Protein AF-A0A8I2CYI1-F1 (afdb_monomer)

Mean predicted aligned error: 10.09 Å

Foldseek 3Di:
DDDDDPPVPCPVPVDPVLVVVLVVVQVVLQVVQVVVVVVVVVPDDPDPDKDWDFWDWDWQQAPSGIHTHTRTDIPPDDVPVSNVVRD

Solvent-accessible surface area (backbone atoms only — not comparable to full-atom values): 5580 Å² total; per-residue (Å²): 137,84,82,80,80,73,78,78,52,62,80,80,58,72,62,65,58,48,57,53,47,48,51,51,52,53,52,51,53,49,53,50,52,54,49,53,4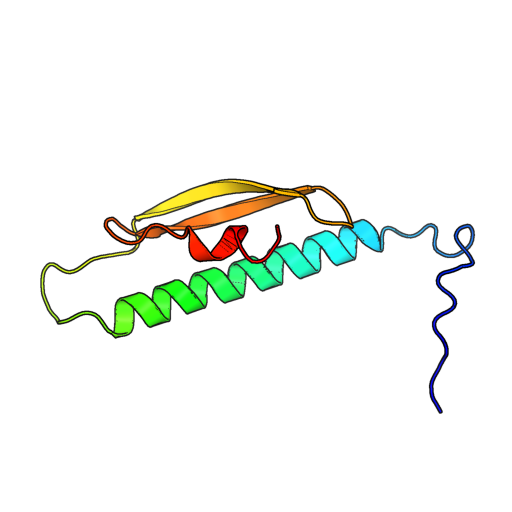9,52,54,57,55,70,75,52,68,92,70,102,56,79,50,86,57,60,61,48,82,44,80,46,76,48,97,68,43,80,39,85,39,74,50,65,33,36,80,80,57,73,69,62,75,66,64,59,77,72,111

Sequence (87 aa):
MVKKLDVINKEHWSGDYRKFGRRAVAVFLQCWMIESIADLLSHLPDGPSDRRNGSYKRHLLIEIGDILHAVPRTKTYKPAKVPEACA

Radius of gyration: 17.79 Å; Cα contacts (8 Å, |Δi|>4): 74; chains: 1; bounding box: 44×21×52 Å

Secondary structure (DSSP, 8-state):
------TT-TTT--S-HHHHHHHHHHHHHHHHHHHHHHHHHHTSPSSS---EEEEEEEEEEETTEEEEEEEEEESS---THHHHTT-

Nearest PDB structures (foldseek):
  6xg8-assembly1_A  TM=7.648E-01  e=8.187E-03  Acetivibrio thermocellus ATCC 27405
  2ht6-assembly1_A  TM=3.465E-01  e=1.038E+00  Homo sapiens
  8tbh-assembly2_B  TM=3.789E-01  e=1.980E+00  Homo sapiens
  2rmk-assembly1_A  TM=4.336E-01  e=4.583E+00  Homo sapiens

Structure (mmCIF, N/CA/C/O backbone):
data_AF-A0A8I2CYI1-F1
#
_entry.id   AF-A0A8I2CYI1-F1
#
loop_
_atom_site.group_PDB
_atom_site.id
_atom_site.type_symbol
_atom_site.label_atom_id
_atom_site.label_alt_id
_atom_site.label_comp_id
_atom_site.label_asym_id
_atom_site.label_entity_id
_atom_site.label_seq_id
_atom_site.pdbx_PDB_ins_code
_atom_site.Cartn_x
_atom_site.Cartn_y
_atom_site.Cartn_z
_atom_site.occupancy
_atom_site.B_iso_or_equiv
_atom_site.auth_seq_id
_atom_site.auth_comp_id
_atom_site.auth_asym_id
_atom_site.auth_atom_id
_atom_site.pdbx_PDB_model_num
ATOM 1 N N . MET A 1 1 ? -0.130 -15.911 -32.504 1.00 43.28 1 MET A N 1
ATOM 2 C CA . MET A 1 1 ? 1.256 -15.423 -32.678 1.00 43.28 1 MET A CA 1
ATOM 3 C C . MET A 1 1 ? 1.761 -14.935 -31.327 1.00 43.28 1 MET A C 1
ATOM 5 O O . MET A 1 1 ? 1.313 -13.895 -30.869 1.00 43.28 1 MET A O 1
A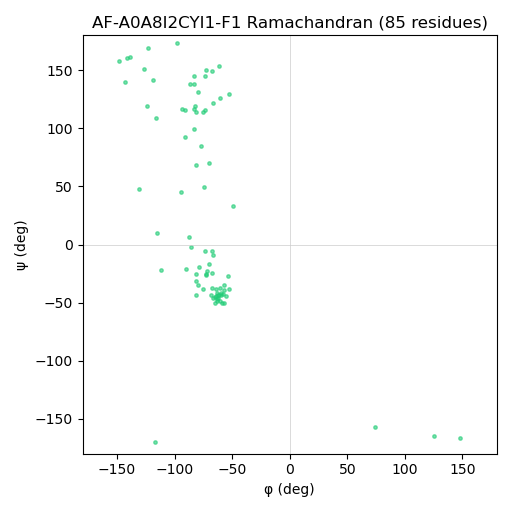TOM 9 N N . VAL A 1 2 ? 2.608 -15.712 -30.649 1.00 46.81 2 VAL A N 1
ATOM 10 C CA . VAL A 1 2 ? 3.202 -15.320 -29.359 1.00 46.81 2 VAL A CA 1
ATOM 11 C C . VAL A 1 2 ? 4.521 -14.618 -29.662 1.00 46.81 2 VAL A C 1
ATOM 13 O O . VAL A 1 2 ? 5.421 -15.229 -30.233 1.00 46.81 2 VAL A O 1
ATOM 16 N N . LYS A 1 3 ? 4.629 -13.325 -29.341 1.00 56.69 3 LYS A N 1
ATOM 17 C CA . LYS A 1 3 ? 5.910 -12.613 -29.427 1.00 56.69 3 LYS A CA 1
ATOM 18 C C . LYS A 1 3 ? 6.765 -13.053 -28.244 1.00 56.69 3 LYS A C 1
ATOM 20 O O . LYS A 1 3 ? 6.412 -12.792 -27.097 1.00 56.69 3 LYS A O 1
ATOM 25 N N . LYS A 1 4 ? 7.863 -13.750 -28.533 1.00 52.19 4 LYS A N 1
ATOM 26 C CA . LYS A 1 4 ? 8.860 -14.126 -27.533 1.00 52.19 4 LYS A CA 1
ATOM 27 C C . LYS A 1 4 ? 9.530 -12.843 -27.041 1.00 52.19 4 LYS A C 1
ATOM 29 O O . LYS A 1 4 ? 10.030 -12.062 -27.849 1.00 52.19 4 LYS A O 1
ATOM 34 N N . LEU A 1 5 ? 9.453 -12.582 -25.740 1.00 58.25 5 LEU A N 1
ATOM 35 C CA . LEU A 1 5 ? 10.076 -11.410 -25.140 1.00 58.25 5 LEU A CA 1
ATOM 36 C C . LEU A 1 5 ? 11.548 -11.755 -24.876 1.00 58.25 5 LEU A C 1
ATOM 38 O O . LEU A 1 5 ? 11.860 -12.444 -23.906 1.00 58.25 5 LEU A O 1
ATOM 42 N N . ASP A 1 6 ? 12.447 -11.326 -25.759 1.00 55.91 6 ASP A N 1
ATOM 43 C CA . ASP A 1 6 ? 13.887 -11.521 -25.575 1.00 55.91 6 ASP A CA 1
ATOM 44 C C . ASP A 1 6 ? 14.428 -10.512 -24.551 1.00 55.91 6 ASP A C 1
ATOM 46 O O . ASP A 1 6 ? 14.951 -9.449 -24.882 1.00 55.91 6 ASP A O 1
ATOM 50 N N . VAL A 1 7 ? 14.304 -10.869 -23.269 1.00 57.09 7 VAL A N 1
ATOM 51 C CA . VAL A 1 7 ? 14.835 -10.118 -22.109 1.00 57.09 7 VAL A CA 1
ATOM 52 C C . VAL A 1 7 ? 16.379 -10.103 -22.085 1.00 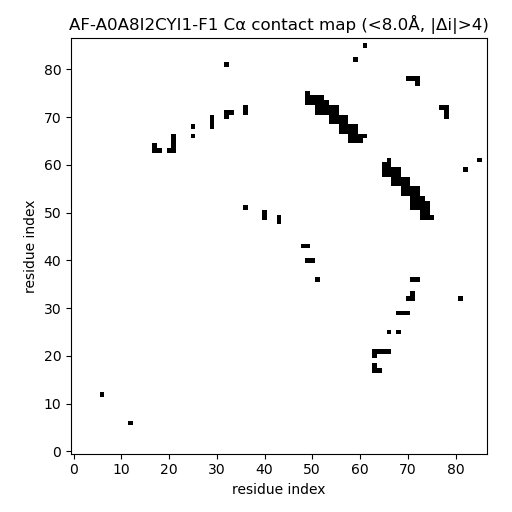57.09 7 VAL A C 1
ATOM 54 O O . VAL A 1 7 ? 16.998 -9.386 -21.303 1.00 57.09 7 VAL A O 1
ATOM 57 N N . ILE A 1 8 ? 17.026 -10.888 -22.952 1.00 55.81 8 ILE A N 1
ATOM 58 C CA . ILE A 1 8 ? 18.478 -11.120 -22.948 1.00 55.81 8 ILE A CA 1
ATOM 59 C C . ILE A 1 8 ? 19.255 -9.950 -23.577 1.00 55.81 8 ILE A C 1
ATOM 61 O O . ILE A 1 8 ? 20.432 -9.767 -23.268 1.00 55.81 8 ILE A O 1
ATOM 65 N N . ASN A 1 9 ? 18.614 -9.090 -24.378 1.00 53.50 9 ASN A N 1
ATOM 66 C CA . ASN A 1 9 ? 19.281 -7.926 -24.964 1.00 53.50 9 ASN A CA 1
ATOM 67 C C . ASN A 1 9 ? 19.345 -6.750 -23.965 1.00 53.50 9 ASN A C 1
ATOM 69 O O . ASN A 1 9 ? 18.665 -5.732 -24.114 1.00 53.50 9 ASN A O 1
ATOM 73 N N . LYS A 1 10 ? 20.149 -6.927 -22.905 1.00 53.03 10 LYS A N 1
ATOM 74 C CA . LYS A 1 10 ? 20.370 -5.956 -21.815 1.00 53.03 10 LYS A CA 1
ATOM 75 C C . LYS A 1 10 ? 20.793 -4.565 -22.304 1.00 53.03 10 LYS A C 1
ATOM 77 O O . LYS A 1 10 ? 20.522 -3.593 -21.608 1.00 53.03 10 LYS A O 1
ATOM 82 N N . GLU A 1 11 ? 21.436 -4.466 -23.467 1.00 56.16 11 GLU A N 1
ATOM 83 C CA . GLU A 1 11 ? 21.943 -3.198 -24.007 1.00 56.16 11 GLU A CA 1
ATOM 84 C C . GLU A 1 11 ? 20.863 -2.359 -24.707 1.00 56.16 11 GLU A C 1
ATOM 86 O O . GLU A 1 11 ? 20.909 -1.134 -24.638 1.00 56.16 11 GLU A O 1
ATOM 91 N N . HIS A 1 12 ? 19.857 -2.987 -25.330 1.00 49.81 12 HIS A N 1
ATOM 92 C CA . HIS A 1 12 ? 18.771 -2.2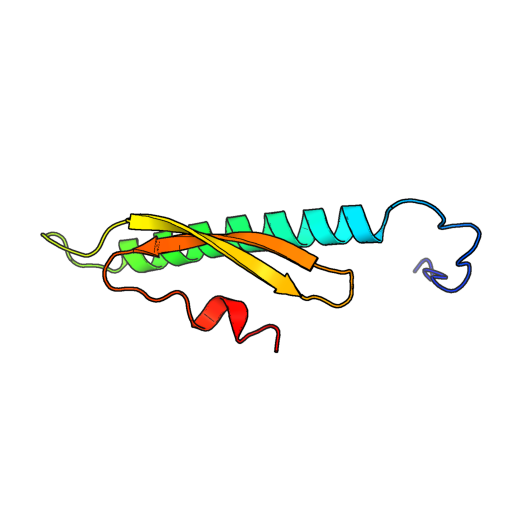69 -26.020 1.00 49.81 12 HIS A CA 1
ATOM 93 C C . HIS A 1 12 ? 17.564 -1.954 -25.122 1.00 49.81 12 HIS A C 1
ATOM 95 O O . HIS A 1 12 ? 16.814 -1.022 -25.407 1.00 49.81 12 HIS A O 1
ATOM 101 N N . TRP A 1 13 ? 17.394 -2.671 -24.007 1.00 54.44 13 TRP A N 1
ATOM 102 C CA . TRP A 1 13 ? 16.402 -2.357 -22.968 1.00 54.44 13 TRP A CA 1
ATOM 103 C C . TRP A 1 13 ? 17.014 -1.520 -21.837 1.00 54.44 13 TRP A C 1
ATOM 105 O O . TRP A 1 13 ? 16.789 -1.777 -20.656 1.00 54.44 13 TRP A O 1
ATOM 115 N N . SER A 1 14 ? 17.783 -0.493 -22.204 1.00 52.81 14 SER A N 1
ATOM 116 C CA . SER A 1 14 ? 18.384 0.480 -21.281 1.00 52.81 14 SER A CA 1
ATOM 117 C C . SER A 1 14 ? 17.355 1.386 -20.583 1.00 52.81 14 SER A C 1
ATOM 119 O O . SER A 1 14 ? 17.702 2.162 -19.694 1.00 52.81 14 SER A O 1
ATOM 121 N N . GLY A 1 15 ? 16.075 1.284 -20.955 1.00 58.38 15 GLY A N 1
ATOM 122 C CA . GLY A 1 15 ? 14.976 1.981 -20.300 1.00 58.38 15 GLY A CA 1
ATOM 123 C C . GLY A 1 15 ? 14.627 1.383 -18.939 1.00 58.38 15 GLY A C 1
ATOM 124 O O . GLY A 1 15 ? 14.660 0.175 -18.746 1.00 58.38 15 GLY A O 1
ATOM 125 N N . ASP A 1 16 ? 14.237 2.268 -18.026 1.00 70.12 16 ASP A N 1
ATOM 126 C CA . ASP A 1 16 ? 13.802 2.133 -16.627 1.00 70.12 16 ASP A CA 1
ATOM 127 C C . ASP A 1 16 ? 12.711 1.052 -16.326 1.00 70.12 16 ASP A C 1
ATOM 129 O O . ASP A 1 16 ? 11.874 1.238 -15.444 1.00 70.12 16 ASP A O 1
ATOM 133 N N . TYR A 1 17 ? 12.652 -0.099 -17.013 1.00 75.81 17 TYR A N 1
ATOM 134 C CA . TYR A 1 17 ? 11.613 -1.131 -16.843 1.00 75.81 17 TYR A CA 1
ATOM 135 C C . TYR A 1 17 ? 11.530 -1.626 -15.398 1.00 75.81 17 TYR A C 1
ATOM 137 O O . TYR A 1 17 ? 10.439 -1.865 -14.890 1.00 75.81 17 TYR A O 1
ATOM 145 N N . ARG A 1 18 ? 12.665 -1.697 -14.692 1.00 82.81 18 ARG A N 1
ATOM 146 C CA . ARG A 1 18 ? 12.692 -2.004 -13.257 1.00 82.81 18 ARG A CA 1
ATOM 147 C C . ARG A 1 18 ? 12.002 -0.922 -12.433 1.00 82.81 18 ARG A C 1
ATOM 149 O O . ARG A 1 18 ? 11.290 -1.245 -11.494 1.00 82.81 18 ARG A O 1
ATOM 156 N N . LYS A 1 19 ? 12.159 0.357 -12.783 1.00 85.06 19 LYS A N 1
ATOM 157 C CA . LYS A 1 19 ? 11.462 1.471 -12.120 1.00 85.06 19 LYS A CA 1
ATOM 158 C C . LYS A 1 19 ? 9.967 1.448 -12.411 1.00 85.06 19 LYS A C 1
ATOM 160 O O . LYS A 1 19 ? 9.183 1.621 -11.480 1.00 85.06 19 LYS A O 1
ATOM 165 N N . PHE A 1 20 ? 9.562 1.204 -13.657 1.00 87.00 20 PHE A N 1
ATOM 166 C CA . PHE A 1 20 ? 8.145 1.043 -13.996 1.00 87.00 20 PHE A CA 1
ATOM 167 C C . PHE A 1 20 ? 7.540 -0.179 -13.303 1.00 87.00 20 PHE A C 1
ATOM 169 O O . PHE A 1 20 ? 6.457 -0.071 -12.738 1.00 87.00 20 PHE A O 1
ATOM 176 N N . GLY A 1 21 ? 8.270 -1.294 -13.252 1.00 87.94 21 GLY A N 1
ATOM 177 C CA . GLY A 1 21 ? 7.880 -2.494 -12.520 1.00 87.94 21 GLY A CA 1
ATOM 178 C C . GLY A 1 21 ? 7.724 -2.222 -11.026 1.00 87.94 21 GLY A C 1
ATOM 179 O O . GLY A 1 21 ? 6.676 -2.519 -10.463 1.00 87.94 21 GLY A O 1
ATOM 180 N N . ARG A 1 22 ? 8.704 -1.567 -10.387 1.00 90.00 22 ARG A N 1
ATOM 181 C CA . ARG A 1 22 ? 8.606 -1.176 -8.972 1.00 90.00 22 ARG A CA 1
ATOM 182 C C . ARG A 1 22 ? 7.393 -0.288 -8.723 1.00 90.00 22 ARG A C 1
ATOM 184 O O . ARG A 1 22 ? 6.677 -0.498 -7.752 1.00 90.00 22 ARG A O 1
ATOM 191 N N . ARG A 1 23 ? 7.125 0.675 -9.611 1.00 90.25 23 ARG A N 1
ATOM 192 C CA . ARG A 1 23 ? 5.943 1.541 -9.513 1.00 90.25 23 ARG A CA 1
ATOM 193 C C . ARG A 1 23 ? 4.643 0.751 -9.664 1.00 90.25 23 ARG A C 1
ATOM 195 O O . ARG A 1 23 ? 3.723 0.981 -8.888 1.00 90.25 23 ARG A O 1
ATOM 202 N N . ALA A 1 24 ? 4.567 -0.165 -10.625 1.00 91.06 24 ALA A N 1
ATOM 203 C CA . ALA A 1 24 ? 3.391 -1.000 -10.844 1.00 91.06 24 ALA A CA 1
ATOM 204 C C . ALA A 1 24 ? 3.104 -1.890 -9.627 1.00 91.06 24 ALA A C 1
ATOM 206 O O . ALA A 1 24 ? 1.978 -1.902 -9.136 1.00 91.06 24 ALA A O 1
ATOM 207 N N . VAL A 1 25 ? 4.134 -2.547 -9.081 1.00 90.50 25 VAL A N 1
ATOM 208 C CA . VAL A 1 25 ? 4.018 -3.353 -7.856 1.00 90.50 25 VAL A CA 1
ATOM 209 C C . VAL A 1 25 ? 3.602 -2.483 -6.670 1.00 90.50 25 VAL A C 1
ATOM 211 O O . VAL A 1 25 ? 2.701 -2.857 -5.927 1.00 90.50 25 VAL A O 1
ATOM 214 N N . ALA A 1 26 ? 4.192 -1.294 -6.514 1.00 89.81 26 ALA A N 1
ATOM 215 C CA . ALA A 1 26 ? 3.831 -0.376 -5.438 1.00 89.81 26 ALA A CA 1
ATOM 216 C C . ALA A 1 26 ? 2.352 0.042 -5.497 1.00 89.81 26 ALA A C 1
ATOM 218 O O . ALA A 1 26 ? 1.687 0.048 -4.464 1.00 89.81 26 ALA A O 1
ATOM 219 N N . VAL A 1 27 ? 1.837 0.363 -6.689 1.00 90.62 27 VAL A N 1
ATOM 220 C CA . VAL A 1 27 ? 0.425 0.729 -6.893 1.00 90.62 27 VAL A CA 1
ATOM 221 C C . VAL A 1 27 ? -0.488 -0.464 -6.630 1.00 90.62 27 VAL A C 1
ATOM 223 O O . VAL A 1 27 ? -1.463 -0.327 -5.897 1.00 90.62 27 VAL A O 1
ATOM 226 N N . PHE A 1 28 ? -0.150 -1.637 -7.168 1.00 91.19 28 PHE A N 1
ATOM 227 C CA . PHE A 1 28 ? -0.919 -2.860 -6.950 1.00 91.19 28 PHE A CA 1
ATOM 228 C C . PHE A 1 28 ? -1.048 -3.187 -5.458 1.00 91.19 28 PHE A C 1
ATOM 230 O O . PHE A 1 28 ? -2.158 -3.356 -4.957 1.00 91.19 28 PHE A O 1
ATOM 237 N N . LEU A 1 29 ? 0.075 -3.192 -4.731 1.00 88.19 29 LEU A N 1
ATOM 238 C CA . LEU A 1 29 ? 0.085 -3.428 -3.289 1.00 88.19 29 LEU A CA 1
ATOM 239 C C . LEU A 1 29 ? -0.739 -2.378 -2.539 1.00 88.19 29 LEU A C 1
ATOM 241 O O . LEU A 1 29 ? -1.433 -2.721 -1.587 1.00 88.19 29 LEU A O 1
ATOM 245 N N . GLN A 1 30 ? -0.712 -1.117 -2.980 1.00 87.88 30 GLN A N 1
ATOM 246 C CA . GLN A 1 30 ? -1.474 -0.048 -2.336 1.00 87.88 30 GLN A CA 1
ATOM 247 C C . GLN A 1 30 ? -2.977 -0.292 -2.457 1.00 87.88 30 GLN A C 1
ATOM 249 O O . GLN A 1 30 ? -3.687 -0.244 -1.453 1.00 87.88 30 GLN A O 1
ATOM 254 N N . CYS A 1 31 ? -3.454 -0.563 -3.674 1.00 88.56 31 CYS A N 1
ATOM 255 C CA . CYS A 1 31 ? -4.857 -0.868 -3.939 1.00 88.56 31 CYS A CA 1
ATOM 256 C C . CYS A 1 31 ? -5.298 -2.098 -3.146 1.00 88.56 31 CYS A C 1
ATOM 258 O O . CYS A 1 31 ? -6.253 -2.019 -2.375 1.00 88.56 31 CYS A O 1
ATOM 260 N N . TRP A 1 32 ? -4.527 -3.184 -3.239 1.00 88.94 32 TRP A N 1
ATOM 261 C CA . TRP A 1 32 ? -4.832 -4.429 -2.547 1.00 88.94 32 TRP A CA 1
ATOM 262 C C . TRP A 1 32 ? -4.891 -4.256 -1.020 1.00 88.94 32 TRP A C 1
ATOM 264 O O . TRP A 1 32 ? -5.811 -4.759 -0.377 1.00 88.94 32 TRP A O 1
ATOM 274 N N . MET A 1 33 ? -3.971 -3.499 -0.407 1.00 86.00 33 MET A N 1
ATOM 275 C CA . MET A 1 33 ? -4.003 -3.241 1.041 1.00 86.00 33 MET A CA 1
ATOM 276 C C . MET A 1 33 ? -5.195 -2.371 1.464 1.00 86.00 33 MET A C 1
ATOM 278 O O . MET A 1 33 ? -5.765 -2.587 2.537 1.00 86.00 33 MET A O 1
ATOM 282 N N . ILE A 1 34 ? -5.571 -1.375 0.653 1.00 86.62 34 ILE A N 1
ATOM 283 C CA . ILE A 1 34 ? -6.7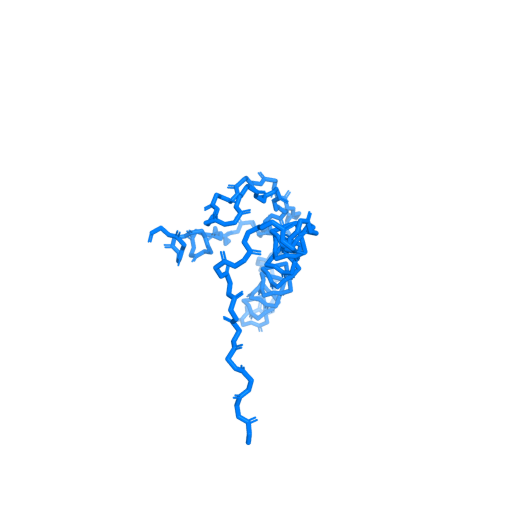35 -0.516 0.922 1.00 86.62 34 ILE A CA 1
ATOM 284 C C . ILE A 1 34 ? -8.023 -1.338 0.872 1.00 86.62 34 ILE A C 1
ATOM 286 O O . ILE A 1 34 ? -8.857 -1.197 1.771 1.00 86.62 34 ILE A O 1
ATOM 290 N N . GLU A 1 35 ? -8.159 -2.187 -0.146 1.00 88.75 35 GLU A N 1
ATOM 291 C CA . GLU A 1 35 ? -9.284 -3.109 -0.316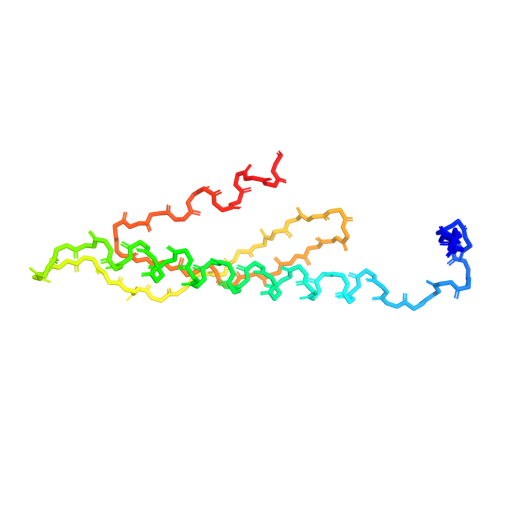 1.00 88.75 35 GLU A CA 1
ATOM 292 C C . GLU A 1 35 ? -9.336 -4.128 0.820 1.00 88.75 35 GLU A C 1
ATOM 294 O O . GLU A 1 35 ? -10.371 -4.252 1.461 1.00 88.75 35 GLU A O 1
ATOM 299 N N . SER A 1 36 ? -8.207 -4.752 1.171 1.00 86.19 36 SER A N 1
ATOM 300 C CA . SER A 1 36 ? -8.127 -5.722 2.276 1.00 86.19 36 SER A CA 1
ATOM 301 C C . SER A 1 36 ? -8.592 -5.135 3.609 1.00 86.19 36 SER A C 1
ATOM 303 O O . SER A 1 36 ? -9.245 -5.808 4.399 1.00 86.19 36 SER A O 1
ATOM 305 N N . ILE A 1 37 ? -8.260 -3.871 3.888 1.00 85.56 37 ILE A N 1
ATOM 306 C CA . ILE A 1 37 ? -8.742 -3.200 5.101 1.00 85.56 37 ILE A CA 1
ATOM 307 C C . ILE A 1 37 ? -10.209 -2.805 4.977 1.00 85.56 37 ILE A C 1
ATOM 309 O O . ILE A 1 37 ? -10.920 -2.858 5.973 1.00 85.56 37 ILE A O 1
ATOM 313 N N . ALA A 1 38 ? -10.662 -2.354 3.806 1.00 87.38 38 ALA A N 1
ATOM 314 C CA . ALA A 1 38 ? -12.074 -2.033 3.613 1.00 87.38 38 ALA A CA 1
ATOM 315 C C . ALA A 1 38 ? -12.948 -3.275 3.826 1.00 87.38 38 ALA A C 1
ATOM 317 O O . ALA A 1 38 ? -13.939 -3.193 4.543 1.00 87.38 38 ALA A O 1
ATOM 318 N N . ASP A 1 39 ? -12.517 -4.410 3.278 1.00 87.31 39 ASP A N 1
ATOM 319 C CA . ASP A 1 39 ? -13.141 -5.713 3.464 1.00 87.31 39 ASP A CA 1
ATOM 320 C C . ASP A 1 39 ? -13.093 -6.152 4.931 1.00 87.31 39 ASP A C 1
ATOM 322 O O . ASP A 1 39 ? -14.117 -6.459 5.525 1.00 87.31 39 ASP A O 1
ATOM 326 N N . LEU A 1 40 ? -11.937 -6.067 5.594 1.00 84.94 40 LEU A N 1
ATOM 327 C CA . L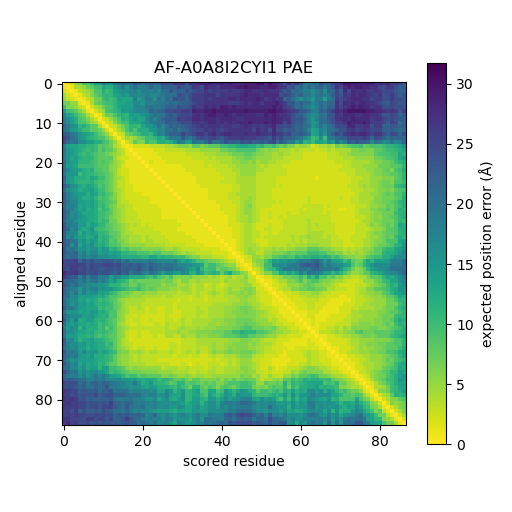EU A 1 40 ? -11.857 -6.381 7.022 1.00 84.94 40 LEU A CA 1
ATOM 328 C C . LEU A 1 40 ? -12.840 -5.549 7.861 1.00 84.94 40 LEU A C 1
ATOM 330 O O . LEU A 1 40 ? -13.486 -6.077 8.763 1.00 84.94 40 LEU A O 1
ATOM 334 N N . LEU A 1 41 ? -12.926 -4.246 7.589 1.00 85.88 41 LEU A N 1
ATOM 335 C CA . LEU A 1 41 ? -13.784 -3.337 8.344 1.00 85.88 41 LEU A CA 1
ATOM 336 C C . LEU A 1 41 ? -15.273 -3.529 8.027 1.00 85.88 41 LEU A C 1
ATOM 338 O O . LEU A 1 41 ? -16.089 -3.235 8.895 1.00 85.88 41 LEU A O 1
ATOM 342 N N . SER A 1 42 ? -15.639 -4.019 6.838 1.00 88.88 42 SER A N 1
ATOM 343 C CA . SER A 1 42 ? -17.043 -4.278 6.478 1.00 88.88 42 SER A CA 1
ATOM 344 C C . SER A 1 42 ? -17.635 -5.483 7.215 1.00 88.88 42 SER A C 1
ATOM 346 O O . SER A 1 42 ? -18.847 -5.555 7.391 1.00 88.88 42 SER A O 1
ATOM 348 N N . HIS A 1 43 ? -16.789 -6.406 7.679 1.00 87.06 43 HIS A N 1
ATOM 349 C CA . HIS A 1 43 ? -17.196 -7.590 8.441 1.00 87.06 43 HIS A CA 1
ATOM 350 C C . HIS A 1 43 ? -17.332 -7.335 9.950 1.00 87.06 43 HIS A C 1
ATOM 352 O O . HIS A 1 43 ? -17.670 -8.246 10.708 1.00 87.06 43 HIS A O 1
ATOM 358 N N . LEU A 1 44 ? -17.029 -6.122 10.413 1.00 85.38 44 LEU A N 1
ATOM 359 C CA . LEU A 1 44 ? -17.117 -5.779 11.824 1.00 85.38 44 LEU A CA 1
ATOM 360 C C . LEU A 1 44 ? -18.552 -5.402 12.226 1.00 85.38 44 LEU A C 1
ATOM 362 O O . LEU A 1 44 ? -19.257 -4.769 11.445 1.00 85.38 44 LEU A O 1
ATOM 366 N N . PRO A 1 45 ? -18.985 -5.742 13.455 1.00 83.38 45 PRO A N 1
ATOM 367 C CA . PRO A 1 45 ? -20.309 -5.370 13.944 1.00 83.38 45 PRO A CA 1
ATOM 368 C C . PRO A 1 45 ? -20.431 -3.852 14.141 1.00 83.38 45 PRO A C 1
ATOM 370 O O . PRO A 1 45 ? -19.457 -3.186 14.510 1.00 83.38 45 PRO A O 1
ATOM 373 N N . ASP A 1 46 ? -21.646 -3.328 13.967 1.00 73.88 46 ASP A N 1
ATOM 374 C CA . ASP A 1 46 ? -21.980 -1.932 14.260 1.00 73.88 46 ASP A CA 1
ATOM 375 C C . ASP A 1 46 ? -21.751 -1.619 15.753 1.00 73.88 46 ASP A C 1
ATOM 377 O O . ASP A 1 46 ? -22.264 -2.306 16.638 1.00 73.88 46 ASP A O 1
ATOM 381 N N . GLY A 1 47 ? -20.959 -0.584 16.059 1.00 68.12 47 GLY A N 1
ATOM 382 C CA . GLY A 1 47 ? -20.604 -0.198 17.434 1.00 68.12 47 GLY A CA 1
ATOM 383 C C . GLY A 1 47 ? -19.204 0.421 17.547 1.00 68.12 47 GLY A C 1
ATOM 384 O O . GLY A 1 47 ? -18.620 0.782 16.522 1.00 68.12 47 GLY A O 1
ATOM 385 N N . PRO A 1 48 ? -18.625 0.568 18.763 1.00 63.88 48 PRO A N 1
ATOM 386 C CA . PRO A 1 48 ? -17.233 0.986 18.953 1.00 63.88 48 PRO A CA 1
ATOM 387 C C . PRO A 1 48 ? -16.280 -0.133 18.503 1.00 63.88 48 PRO A C 1
ATOM 389 O O . PRO A 1 48 ? -15.628 -0.798 19.304 1.00 63.88 48 PRO A O 1
ATOM 392 N N . SER A 1 49 ? -16.241 -0.341 17.194 1.00 77.31 49 SER A N 1
ATOM 393 C CA . SER A 1 49 ? -15.435 -1.335 16.513 1.00 77.31 49 SER A CA 1
ATOM 394 C C . SER A 1 49 ? -14.146 -0.713 15.974 1.00 77.31 49 SER A C 1
ATOM 396 O O . SER A 1 49 ? -13.906 0.498 16.079 1.00 77.31 49 SER A O 1
ATOM 398 N N . ASP A 1 50 ? -13.262 -1.557 15.453 1.00 83.44 50 ASP A N 1
ATOM 399 C CA . ASP A 1 50 ? -11.983 -1.120 14.907 1.00 83.44 50 ASP A CA 1
ATOM 400 C C . ASP A 1 50 ? -12.167 -0.158 13.717 1.00 83.44 50 ASP A C 1
ATOM 402 O O . ASP A 1 50 ? -13.187 -0.148 13.032 1.00 83.44 50 ASP A O 1
ATOM 406 N N . ARG A 1 51 ? -11.175 0.704 13.482 1.00 83.06 51 ARG A N 1
ATOM 407 C CA . ARG A 1 51 ? -11.224 1.749 12.451 1.00 83.06 51 ARG A CA 1
ATOM 408 C C . ARG A 1 51 ? -9.849 2.031 11.875 1.00 83.06 51 ARG A C 1
ATOM 410 O O . ARG A 1 51 ? -8.828 1.804 12.528 1.00 83.06 51 ARG A O 1
ATOM 417 N N . ARG A 1 52 ? -9.818 2.597 10.663 1.00 84.75 52 ARG A N 1
ATOM 418 C CA . ARG A 1 52 ? -8.571 3.060 10.032 1.00 84.75 52 ARG A CA 1
ATOM 419 C C . ARG A 1 52 ? -7.814 3.995 10.979 1.00 84.75 52 ARG A C 1
ATOM 421 O O . ARG A 1 52 ? -8.375 4.943 11.525 1.00 84.75 52 ARG A O 1
ATOM 428 N N . ASN A 1 53 ? -6.529 3.714 11.166 1.00 88.50 53 ASN A N 1
ATOM 429 C CA . ASN A 1 53 ? -5.654 4.354 12.145 1.00 88.50 53 ASN A CA 1
ATOM 430 C C . ASN A 1 53 ? -4.340 4.805 11.488 1.00 88.50 53 ASN A C 1
ATOM 432 O O . ASN A 1 53 ? -3.240 4.528 11.978 1.00 88.50 53 ASN A O 1
ATOM 436 N N . GLY A 1 54 ? -4.480 5.471 10.341 1.00 88.12 54 GLY A N 1
ATOM 437 C CA . GLY A 1 54 ? -3.373 5.978 9.539 1.00 88.12 54 GLY A CA 1
ATOM 438 C C . GLY A 1 54 ? -2.609 4.889 8.784 1.00 88.12 54 GLY A C 1
ATOM 439 O O . GLY A 1 54 ? -3.125 3.807 8.497 1.00 88.12 54 GLY A O 1
ATOM 440 N N . SER A 1 55 ? -1.362 5.203 8.446 1.00 88.00 55 SER A N 1
ATOM 441 C CA . SER A 1 55 ? -0.421 4.306 7.779 1.00 88.00 55 SER A CA 1
ATOM 442 C C . SER A 1 55 ? 0.982 4.492 8.352 1.00 88.00 55 SER A C 1
ATOM 444 O O . SER A 1 55 ? 1.275 5.508 8.984 1.00 88.00 55 SER A O 1
ATOM 446 N N . TYR A 1 56 ? 1.850 3.506 8.145 1.00 87.12 56 TYR A N 1
ATOM 447 C CA . TYR A 1 56 ? 3.276 3.612 8.445 1.00 87.12 56 TYR A CA 1
ATOM 448 C C . TYR A 1 56 ? 4.096 3.240 7.212 1.00 87.12 56 TYR A C 1
ATOM 450 O O . TYR A 1 56 ? 3.661 2.451 6.376 1.00 87.12 56 TYR A O 1
ATOM 458 N N . LYS A 1 57 ? 5.289 3.822 7.082 1.00 88.69 57 LYS A N 1
ATOM 459 C CA . LYS A 1 57 ? 6.178 3.541 5.953 1.00 88.69 57 LYS A CA 1
ATOM 460 C C . LYS A 1 57 ? 6.990 2.272 6.210 1.00 88.69 57 LYS A C 1
ATOM 462 O O . LYS A 1 57 ? 7.494 2.082 7.315 1.00 88.69 57 LYS A O 1
ATOM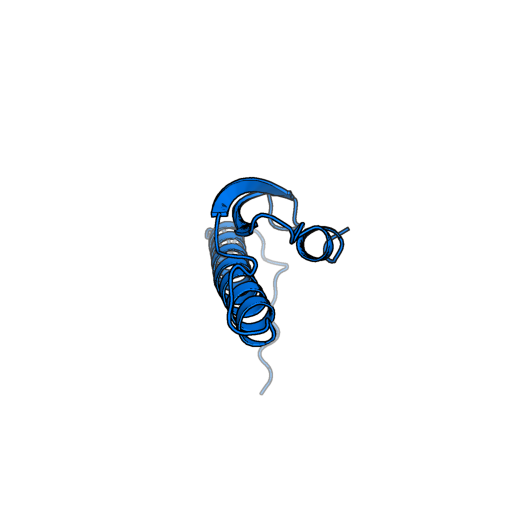 467 N N . ARG A 1 58 ? 7.138 1.425 5.193 1.00 88.19 58 ARG A N 1
ATOM 468 C CA . ARG A 1 58 ? 7.973 0.219 5.230 1.00 88.19 58 ARG A CA 1
ATOM 469 C C . ARG A 1 58 ? 8.656 0.002 3.884 1.00 88.19 58 ARG A C 1
ATOM 471 O O . ARG A 1 58 ? 8.034 0.203 2.847 1.00 88.19 58 ARG A O 1
ATOM 478 N N . HIS A 1 59 ? 9.917 -0.411 3.930 1.00 88.81 59 HIS A N 1
ATOM 479 C CA . HIS A 1 59 ? 10.661 -0.877 2.764 1.00 88.81 59 HIS A CA 1
ATOM 480 C C . HIS A 1 59 ? 10.280 -2.326 2.450 1.00 88.81 59 HIS A C 1
ATOM 482 O O . HIS A 1 59 ? 10.250 -3.167 3.350 1.00 88.81 59 HIS A O 1
ATOM 488 N N . LEU A 1 60 ? 9.965 -2.598 1.189 1.00 87.06 60 LEU A N 1
ATOM 489 C CA . LEU A 1 60 ? 9.701 -3.925 0.649 1.00 87.06 60 LEU A CA 1
ATOM 490 C C . LEU A 1 60 ? 10.777 -4.215 -0.394 1.00 87.06 60 LEU A C 1
ATOM 492 O O . LEU A 1 60 ? 10.796 -3.605 -1.465 1.00 87.06 60 LEU A O 1
ATOM 496 N N . LEU A 1 61 ? 11.684 -5.126 -0.053 1.00 89.44 61 LEU A N 1
ATOM 497 C CA . LEU A 1 61 ? 12.732 -5.575 -0.957 1.00 89.44 61 LEU A CA 1
ATOM 498 C C . LEU A 1 61 ? 12.156 -6.653 -1.869 1.00 89.44 61 LEU A C 1
ATOM 500 O O . LEU A 1 61 ? 11.744 -7.708 -1.398 1.00 89.44 61 LEU A O 1
ATOM 504 N N . ILE A 1 62 ? 12.122 -6.375 -3.167 1.00 84.94 62 ILE A N 1
ATOM 505 C CA . ILE A 1 62 ? 11.698 -7.324 -4.198 1.00 84.94 62 ILE A CA 1
ATOM 506 C C . ILE A 1 62 ? 12.811 -7.496 -5.234 1.00 84.94 62 ILE A C 1
ATOM 508 O O . ILE A 1 62 ? 13.765 -6.720 -5.275 1.00 84.94 62 ILE A O 1
ATOM 512 N N . GLU A 1 63 ? 12.678 -8.483 -6.122 1.00 85.62 63 GLU A N 1
ATOM 513 C CA . GLU A 1 63 ? 13.695 -8.804 -7.139 1.00 85.62 63 GLU A CA 1
ATOM 514 C C . GLU A 1 63 ? 14.106 -7.585 -7.989 1.00 85.62 63 GLU A C 1
ATOM 516 O O . GLU A 1 63 ? 15.276 -7.370 -8.308 1.00 85.62 63 GLU A O 1
ATOM 521 N N . ILE A 1 64 ? 13.133 -6.736 -8.328 1.00 86.69 64 ILE A N 1
ATOM 522 C CA . ILE A 1 64 ? 13.341 -5.541 -9.154 1.00 86.69 64 ILE A CA 1
ATOM 523 C C . ILE A 1 64 ? 13.737 -4.290 -8.343 1.00 86.69 64 ILE A C 1
ATOM 525 O O . ILE A 1 64 ? 13.851 -3.199 -8.919 1.00 86.69 64 ILE A O 1
ATOM 529 N N . GLY A 1 65 ? 13.982 -4.436 -7.036 1.00 87.31 65 GLY A N 1
ATOM 530 C CA . GLY A 1 65 ? 14.574 -3.442 -6.136 1.00 87.31 65 GLY A CA 1
ATOM 531 C C . GLY A 1 65 ? 13.733 -3.129 -4.893 1.00 87.31 65 GLY A C 1
ATOM 532 O O . GLY A 1 65 ? 12.803 -3.846 -4.550 1.00 87.31 65 GLY A O 1
ATOM 533 N N . ASP A 1 66 ? 14.069 -2.030 -4.222 1.00 89.88 66 ASP A N 1
ATOM 534 C CA . ASP A 1 66 ? 13.395 -1.573 -3.003 1.00 89.88 66 ASP A CA 1
ATOM 535 C C . ASP A 1 66 ? 12.167 -0.696 -3.303 1.00 89.88 66 ASP A C 1
ATOM 537 O O . ASP A 1 66 ? 12.198 0.170 -4.186 1.00 89.88 66 ASP A O 1
ATOM 541 N N . ILE A 1 67 ? 11.085 -0.913 -2.555 1.00 90.75 67 ILE A N 1
ATOM 542 C CA . ILE A 1 67 ? 9.851 -0.129 -2.605 1.00 90.75 67 ILE A CA 1
ATOM 543 C C . ILE A 1 67 ? 9.538 0.419 -1.214 1.00 90.75 67 ILE A C 1
ATOM 545 O O . ILE A 1 67 ? 9.229 -0.332 -0.292 1.00 90.75 67 ILE A O 1
ATOM 549 N N . LEU A 1 68 ? 9.491 1.746 -1.087 1.00 89.00 68 LEU A N 1
ATOM 550 C CA . LEU A 1 68 ? 8.936 2.401 0.094 1.00 89.00 68 LEU A CA 1
ATOM 551 C C . LEU A 1 68 ? 7.407 2.449 -0.005 1.00 89.00 68 LEU A C 1
ATOM 553 O O . LEU A 1 68 ? 6.855 3.139 -0.862 1.00 89.00 68 LEU A O 1
ATOM 557 N N . HIS A 1 69 ? 6.723 1.742 0.890 1.00 87.50 69 HIS A N 1
ATOM 558 C CA . HIS A 1 69 ? 5.272 1.601 0.876 1.00 87.50 69 HIS A CA 1
ATOM 559 C C . HIS A 1 69 ? 4.615 2.151 2.144 1.00 87.50 69 HIS A C 1
ATOM 561 O O . HIS A 1 69 ? 5.137 1.981 3.245 1.00 87.50 69 HIS A O 1
ATOM 567 N N . ALA A 1 70 ? 3.452 2.791 2.001 1.00 87.81 70 ALA A N 1
ATOM 568 C CA . ALA A 1 70 ? 2.635 3.254 3.120 1.00 87.81 70 ALA A CA 1
ATOM 569 C C . ALA A 1 70 ? 1.627 2.165 3.505 1.00 87.81 70 ALA A C 1
ATOM 571 O O . ALA A 1 70 ? 0.536 2.093 2.949 1.00 87.81 70 ALA A O 1
ATOM 572 N N . VAL A 1 71 ? 2.004 1.312 4.455 1.00 86.19 71 VAL A N 1
ATOM 573 C CA . VAL A 1 71 ? 1.175 0.200 4.919 1.00 86.19 71 VAL A CA 1
ATOM 574 C C . VAL A 1 71 ? 0.041 0.754 5.786 1.00 86.19 71 VAL A C 1
ATOM 576 O O . VAL A 1 71 ? 0.311 1.341 6.843 1.00 86.19 71 VAL A O 1
ATOM 579 N N . PRO A 1 72 ? -1.227 0.612 5.368 1.00 86.19 72 PRO A N 1
ATOM 580 C CA . PRO A 1 72 ? -2.350 1.092 6.150 1.00 86.19 72 PRO A CA 1
ATOM 581 C C . PRO A 1 72 ? -2.556 0.199 7.377 1.00 86.19 72 PRO A C 1
ATOM 583 O O . PRO A 1 72 ? -2.223 -0.987 7.379 1.00 86.19 72 PRO A O 1
ATOM 586 N N . ARG A 1 73 ? -3.079 0.780 8.456 1.00 84.25 73 ARG A N 1
ATOM 587 C CA . ARG A 1 73 ? -3.306 0.059 9.711 1.00 84.25 73 ARG A CA 1
ATOM 588 C C . ARG A 1 73 ? -4.639 0.433 10.333 1.00 84.25 73 ARG A C 1
ATOM 590 O O . ARG A 1 73 ? -5.190 1.502 10.067 1.00 84.25 73 ARG A O 1
ATOM 597 N N . THR A 1 74 ? -5.100 -0.409 11.235 1.00 85.00 74 THR A N 1
ATOM 598 C CA . THR A 1 74 ? -6.187 -0.092 12.160 1.00 85.00 74 THR A CA 1
ATOM 599 C C . THR A 1 74 ? -5.646 -0.138 13.597 1.00 85.00 74 THR A C 1
ATOM 601 O O . THR A 1 74 ? -4.424 -0.119 13.794 1.00 85.00 74 THR A O 1
ATOM 604 N N . LYS A 1 75 ? -6.495 -0.086 14.628 1.00 82.44 75 LYS A N 1
ATOM 605 C CA . LYS A 1 75 ? -6.030 -0.198 16.021 1.00 82.44 75 LYS A CA 1
ATOM 606 C C . LYS A 1 75 ? -5.756 -1.643 16.424 1.00 82.44 75 LYS A C 1
ATOM 608 O O . LYS A 1 75 ? -4.823 -1.857 17.196 1.00 82.44 75 LYS A O 1
ATOM 613 N N . THR A 1 76 ? -6.533 -2.605 15.927 1.00 76.06 76 THR A N 1
ATOM 614 C CA . THR A 1 76 ? -6.421 -4.014 16.344 1.00 76.06 76 THR A CA 1
ATOM 615 C C . THR A 1 76 ? -5.895 -4.934 15.243 1.00 76.06 76 THR A C 1
ATOM 617 O O . THR A 1 76 ? -5.284 -5.956 15.557 1.00 76.06 76 THR A O 1
ATOM 620 N N . TYR A 1 77 ? -6.011 -4.556 13.966 1.00 68.56 77 TYR A N 1
ATOM 621 C CA . TYR A 1 77 ? -5.421 -5.303 12.857 1.00 68.56 77 TYR A CA 1
ATOM 622 C C . TYR A 1 77 ? -3.943 -4.963 12.671 1.00 68.56 77 TYR A C 1
ATOM 624 O O . TYR A 1 77 ? -3.557 -3.829 12.362 1.00 68.56 77 TYR A O 1
ATOM 632 N N . LYS A 1 78 ? -3.099 -5.987 12.808 1.00 65.00 78 LYS A N 1
ATOM 633 C CA . LYS A 1 78 ? -1.697 -5.938 12.398 1.00 65.00 78 LYS A CA 1
ATOM 634 C C . LYS A 1 78 ? -1.611 -6.487 10.971 1.00 65.00 78 LYS A C 1
ATOM 636 O O . LYS A 1 78 ? -1.882 -7.672 10.787 1.00 65.00 78 LYS A O 1
ATOM 641 N N . PRO A 1 79 ? -1.199 -5.692 9.969 1.00 60.97 79 PRO A N 1
ATOM 642 C CA . PRO A 1 79 ? -1.061 -6.144 8.583 1.00 60.97 79 PRO A CA 1
ATOM 643 C C . PRO A 1 79 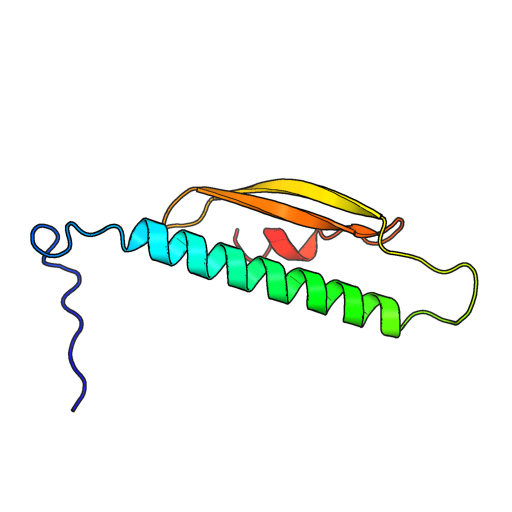? 0.189 -7.031 8.395 1.00 60.97 79 PRO A C 1
ATOM 645 O O . PRO A 1 79 ? 1.010 -6.784 7.520 1.00 60.97 79 PRO A O 1
ATOM 648 N N . ALA A 1 80 ? 0.374 -8.045 9.247 1.00 57.84 80 ALA A N 1
ATOM 649 C CA . ALA A 1 80 ? 1.510 -8.969 9.213 1.00 57.84 80 ALA A CA 1
ATOM 650 C C . ALA A 1 80 ? 1.430 -9.960 8.040 1.00 57.84 80 ALA A C 1
ATOM 652 O O . ALA A 1 80 ? 2.459 -10.375 7.529 1.00 57.84 80 ALA A O 1
ATOM 653 N N . LYS A 1 81 ? 0.223 -10.248 7.534 1.00 54.75 81 LYS A N 1
ATOM 654 C CA . LYS A 1 81 ? 0.033 -11.143 6.380 1.00 54.75 81 LYS A CA 1
ATOM 655 C C . LYS A 1 81 ? 0.517 -10.562 5.048 1.00 54.75 81 LYS A C 1
ATOM 657 O O . LYS A 1 81 ? 0.657 -11.295 4.081 1.00 54.75 81 LYS A O 1
ATOM 662 N N . VAL A 1 82 ? 0.735 -9.249 4.975 1.00 53.34 82 VAL A N 1
ATOM 663 C CA . VAL A 1 82 ? 1.049 -8.570 3.710 1.00 53.34 82 VAL A CA 1
ATOM 664 C C . VAL A 1 82 ? 2.527 -8.691 3.309 1.00 53.34 82 VAL A C 1
ATOM 666 O O . VAL A 1 82 ? 2.789 -8.954 2.141 1.00 53.34 82 VAL A O 1
ATOM 669 N N . PRO A 1 83 ? 3.506 -8.531 4.222 1.00 51.56 83 PRO A N 1
ATOM 670 C CA . PRO A 1 83 ? 4.921 -8.692 3.888 1.00 51.56 83 PRO A CA 1
ATOM 671 C C . PRO A 1 83 ? 5.385 -10.155 3.881 1.00 51.56 83 PRO A C 1
ATOM 673 O O . PRO A 1 83 ? 6.353 -10.462 3.196 1.00 51.56 83 PRO A O 1
ATOM 676 N N . GLU A 1 84 ? 4.729 -11.051 4.631 1.00 47.47 84 GLU A N 1
ATOM 677 C CA . GLU A 1 84 ? 5.129 -12.468 4.727 1.00 47.47 84 GLU A CA 1
ATOM 678 C C . GLU A 1 84 ? 4.938 -13.235 3.410 1.00 47.47 84 GLU A C 1
ATOM 680 O O . GLU A 1 84 ? 5.652 -14.195 3.157 1.00 47.47 84 GLU A O 1
ATOM 685 N N . ALA A 1 85 ? 4.038 -12.783 2.530 1.00 40.34 85 ALA A N 1
ATOM 686 C CA . ALA A 1 85 ? 3.812 -13.400 1.222 1.00 40.34 85 ALA A CA 1
ATOM 687 C C . ALA A 1 85 ? 4.929 -13.127 0.189 1.00 40.34 85 ALA A C 1
ATOM 689 O O . ALA A 1 85 ? 4.872 -13.655 -0.919 1.00 40.34 85 ALA A O 1
ATOM 690 N N . CYS A 1 86 ? 5.916 -12.286 0.518 1.00 33.72 86 CYS A N 1
ATOM 691 C CA . CYS A 1 86 ? 7.035 -11.941 -0.367 1.00 33.72 86 CYS A CA 1
ATOM 692 C C . CYS A 1 86 ? 8.406 -12.413 0.154 1.00 33.72 86 CYS A C 1
ATOM 694 O O . CYS A 1 86 ? 9.419 -11.986 -0.403 1.00 33.72 86 CYS A O 1
ATOM 696 N N . ALA A 1 87 ? 8.439 -13.234 1.210 1.00 35.88 87 ALA A N 1
ATOM 697 C CA . ALA A 1 87 ? 9.656 -13.837 1.761 1.00 35.88 87 ALA A CA 1
ATOM 698 C C . ALA A 1 87 ? 9.896 -15.249 1.209 1.00 35.88 87 ALA A C 1
ATOM 700 O O . ALA A 1 87 ? 8.899 -15.975 0.997 1.00 35.88 87 ALA A O 1
#

pLDDT: mean 75.75, std 16.22, range [33.72, 91.19]